Protein AF-A0A941G7Y5-F1 (afdb_monomer_lite)

Radius of gyration: 15.68 Å; chains: 1; bounding box: 37×24×45 Å

Secondary structure (DSSP, 8-state):
-HHHHT-HHHHHHHHHHHHHHHH---HHIIIIIHHHHHHHHHS--S-HHHHHHHTT--TTS-TTHHHHHHHHHHHHHHHHHTT--HHHHHH-

Foldseek 3Di:
DVCQCPPVVNVVVVVVLLVCLVPPFDPCLVQAELVLLLQCLVPPDPCSLVSQVVVVHDPPHDPPDDVVSVVLNVLQNVCVVVVHRSRSSNSD

Sequence (92 aa):
MKTLLVHPLFLIGIAIRLAIVAGAISQPVVDWYAPFLSTSVSQWNMDPWGVWLAHGGSPAAFPYGYVMWLVFLPLTLLGKLVGMAPEHAYAL

Structure (mmCIF, N/CA/C/O backbone):
data_AF-A0A941G7Y5-F1
#
_entry.id   AF-A0A941G7Y5-F1
#
loop_
_atom_site.group_PDB
_atom_site.id
_atom_site.type_symbol
_atom_site.label_atom_id
_atom_site.label_alt_id
_atom_site.label_comp_id
_atom_site.label_asym_id
_atom_site.label_entity_id
_atom_site.label_seq_id
_atom_site.pdbx_PDB_ins_code
_atom_site.Cartn_x
_atom_site.Cartn_y
_atom_site.Cartn_z
_atom_site.occupancy
_atom_site.B_iso_or_equiv
_atom_site.auth_seq_id
_atom_site.auth_comp_id
_atom_site.auth_asym_id
_atom_site.auth_atom_id
_atom_site.pdbx_PDB_model_num
ATOM 1 N N . MET A 1 1 ? -10.145 -3.075 29.615 1.00 61.12 1 M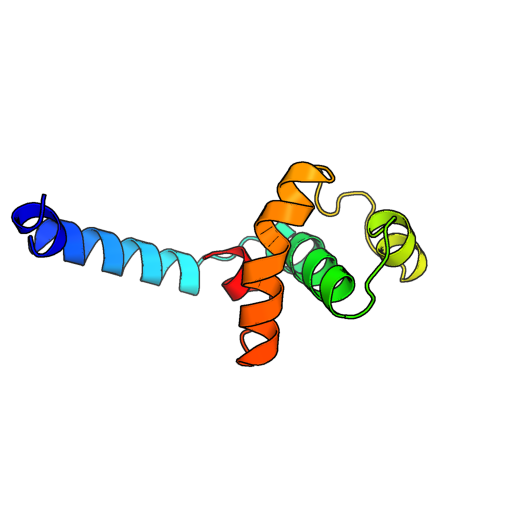ET A N 1
ATOM 2 C CA . MET A 1 1 ? -9.922 -3.109 28.147 1.00 61.12 1 MET A CA 1
ATOM 3 C C . MET A 1 1 ? -11.031 -3.840 27.391 1.00 61.12 1 MET A C 1
ATOM 5 O O . MET A 1 1 ? -11.550 -3.255 26.453 1.00 61.12 1 MET A O 1
ATOM 9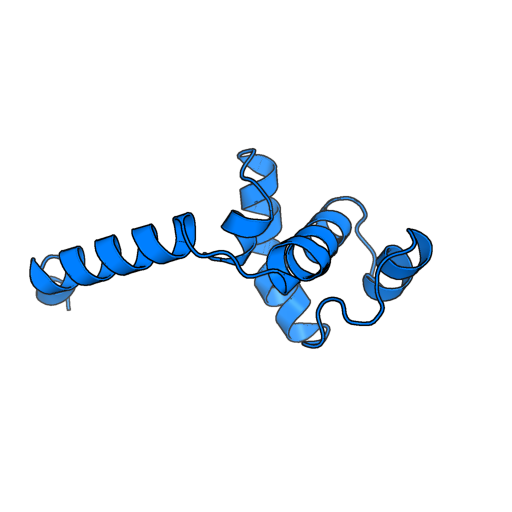 N N . LYS A 1 2 ? -11.464 -5.047 27.805 1.00 64.25 2 LYS A N 1
ATOM 10 C CA . LYS A 1 2 ? -12.571 -5.783 27.147 1.00 64.25 2 LYS A CA 1
ATOM 11 C C . LYS A 1 2 ? -13.853 -4.953 26.976 1.00 64.25 2 LYS A C 1
ATOM 13 O O . LYS A 1 2 ? -14.457 -4.992 25.916 1.00 64.25 2 LYS A O 1
ATOM 18 N N . THR A 1 3 ? -14.201 -4.140 27.975 1.00 80.56 3 THR A N 1
ATOM 19 C CA . THR A 1 3 ? -15.391 -3.272 27.967 1.00 80.56 3 THR A CA 1
ATOM 20 C C . THR A 1 3 ? -15.371 -2.203 26.872 1.00 80.56 3 THR A C 1
ATOM 22 O O . THR A 1 3 ? -16.428 -1.823 26.389 1.00 80.56 3 THR A O 1
ATOM 25 N N . LEU A 1 4 ? -14.187 -1.729 26.459 1.00 85.56 4 LEU A N 1
ATOM 26 C CA . LEU A 1 4 ? -14.060 -0.703 25.419 1.00 85.56 4 LEU A CA 1
ATOM 27 C C . LEU A 1 4 ? -14.258 -1.304 24.021 1.00 85.56 4 LEU A C 1
ATOM 29 O O . LEU A 1 4 ? -14.949 -0.714 23.201 1.00 85.56 4 LEU A O 1
ATOM 33 N N . LEU A 1 5 ? -13.699 -2.495 23.773 1.00 89.56 5 LEU A N 1
ATOM 34 C CA . LEU A 1 5 ? -13.762 -3.167 22.468 1.00 89.56 5 LEU A CA 1
ATOM 35 C C . LEU A 1 5 ? -15.187 -3.556 22.055 1.00 89.56 5 LEU A C 1
ATOM 37 O O . LEU A 1 5 ? -15.468 -3.675 20.870 1.00 89.56 5 LEU A O 1
ATOM 41 N N . VAL A 1 6 ? -16.077 -3.744 23.031 1.00 92.25 6 VAL A N 1
ATOM 42 C CA . VAL A 1 6 ? -17.497 -4.059 22.809 1.00 92.25 6 VAL A CA 1
ATOM 43 C C . VAL A 1 6 ? -18.410 -2.847 23.000 1.00 92.25 6 VAL A C 1
ATOM 45 O O . VAL A 1 6 ? -19.626 -2.968 22.876 1.00 92.25 6 VAL A O 1
ATOM 48 N N . HIS A 1 7 ? -17.853 -1.677 23.328 1.00 96.19 7 HIS A N 1
ATOM 49 C CA . HIS A 1 7 ? -18.651 -0.480 23.551 1.00 96.19 7 HIS A CA 1
ATOM 50 C C . HIS A 1 7 ? -19.287 -0.031 22.224 1.00 96.19 7 HIS A C 1
ATOM 52 O O . HIS A 1 7 ? -18.568 0.100 21.230 1.00 96.19 7 HIS A O 1
ATOM 58 N N . PRO A 1 8 ? -20.598 0.274 22.176 1.00 95.06 8 PRO A N 1
ATOM 59 C CA . PRO A 1 8 ? -21.292 0.571 20.922 1.00 95.06 8 PRO A CA 1
ATOM 60 C C . PRO A 1 8 ? -20.659 1.741 20.163 1.00 95.06 8 PRO A C 1
ATOM 62 O O . PRO A 1 8 ? -20.471 1.648 18.958 1.00 95.06 8 PRO A O 1
ATOM 65 N N . LEU A 1 9 ? -20.231 2.803 20.857 1.00 95.81 9 LEU A N 1
ATOM 66 C CA . LEU A 1 9 ? -19.530 3.926 20.211 1.00 95.81 9 LEU A CA 1
ATOM 67 C C . LEU A 1 9 ? -18.185 3.524 19.587 1.00 95.81 9 LEU A C 1
ATOM 69 O O . LEU A 1 9 ? -17.828 4.038 18.531 1.00 95.81 9 LEU A O 1
ATOM 73 N N . PHE A 1 10 ? -17.445 2.605 20.214 1.00 95.75 10 PHE A N 1
ATOM 74 C CA . PHE A 1 10 ? -16.180 2.117 19.665 1.00 95.75 10 PHE A CA 1
ATOM 75 C C . PHE A 1 10 ? -16.428 1.285 18.402 1.00 95.75 10 PHE A C 1
ATOM 77 O O . PHE A 1 10 ? -15.766 1.494 17.387 1.00 95.75 10 PHE A O 1
ATOM 84 N N . LEU A 1 11 ? -17.438 0.410 18.436 1.00 96.00 11 LEU A N 1
ATOM 85 C CA . LEU A 1 11 ? -17.854 -0.385 17.280 1.00 96.00 11 LEU A CA 1
ATOM 86 C C . LEU A 1 11 ? -18.374 0.489 16.132 1.00 96.00 11 LEU A C 1
ATOM 88 O O . LEU A 1 11 ? -18.002 0.257 14.986 1.00 96.00 11 LEU A O 1
ATOM 92 N N . ILE A 1 12 ? -19.165 1.526 16.429 1.00 97.12 12 ILE A N 1
ATOM 93 C CA . ILE A 1 12 ? -19.605 2.520 15.438 1.00 97.12 12 ILE A CA 1
ATOM 94 C C . ILE A 1 12 ? -18.392 3.226 14.822 1.00 97.12 12 ILE A C 1
ATOM 96 O O . ILE A 1 12 ? -18.322 3.360 13.604 1.00 97.12 12 ILE A O 1
ATOM 100 N N . GLY A 1 13 ? -17.405 3.622 15.631 1.00 96.06 13 GLY A N 1
ATOM 101 C CA . GLY A 1 13 ? -16.165 4.224 15.136 1.00 96.06 13 GLY A CA 1
ATOM 102 C C . GLY A 1 13 ? -15.385 3.300 14.196 1.00 96.06 13 GLY A C 1
ATOM 103 O O . GLY A 1 13 ? -14.941 3.740 13.135 1.00 96.06 13 GLY A O 1
ATOM 104 N N . ILE A 1 14 ? -15.269 2.011 14.538 1.00 95.31 14 ILE A N 1
ATOM 105 C CA . ILE A 1 14 ? -14.673 1.002 13.648 1.00 95.31 14 ILE A CA 1
ATOM 106 C C . ILE A 1 14 ? -15.485 0.871 12.357 1.00 95.31 14 ILE A C 1
ATOM 108 O O . ILE A 1 14 ? -14.897 0.889 11.280 1.00 95.31 14 ILE A O 1
ATOM 112 N N . ALA A 1 15 ? -16.814 0.780 12.441 1.00 95.75 15 ALA A N 1
ATOM 113 C CA . ALA A 1 15 ? -17.675 0.645 11.269 1.00 95.75 15 ALA A CA 1
ATOM 114 C C . ALA A 1 15 ? -17.537 1.843 10.316 1.00 95.75 15 ALA A C 1
ATOM 116 O O . ALA A 1 15 ? -17.370 1.653 9.113 1.00 95.75 15 ALA A O 1
ATOM 117 N N . ILE A 1 16 ? -17.523 3.068 10.853 1.00 95.88 16 ILE A N 1
ATOM 118 C CA . ILE A 1 16 ? -17.295 4.291 10.071 1.00 95.88 16 ILE A CA 1
ATOM 119 C C . ILE A 1 16 ? -15.906 4.261 9.426 1.00 95.88 16 ILE A C 1
ATOM 121 O O . ILE A 1 16 ? -15.787 4.523 8.231 1.00 95.88 16 ILE A O 1
ATOM 125 N N . ARG A 1 17 ? -14.856 3.903 10.179 1.00 93.75 17 ARG A N 1
ATOM 126 C CA . ARG A 1 17 ? -13.494 3.798 9.637 1.00 93.75 17 ARG A CA 1
ATOM 127 C C . ARG A 1 17 ? -13.426 2.799 8.484 1.00 93.75 17 ARG A C 1
ATOM 129 O O . ARG A 1 17 ? -12.864 3.131 7.447 1.00 93.75 17 ARG A O 1
ATOM 136 N N . LEU A 1 18 ? -14.001 1.608 8.649 1.00 92.81 18 LEU A N 1
ATOM 137 C CA . LEU A 1 18 ? -14.012 0.576 7.611 1.00 92.81 18 LEU A CA 1
ATOM 138 C C . LEU A 1 18 ? -14.805 1.019 6.375 1.00 92.81 18 LEU A C 1
ATOM 140 O O . LEU A 1 18 ? -14.352 0.789 5.258 1.00 92.81 18 LEU A O 1
ATOM 144 N N . ALA A 1 19 ? -15.937 1.707 6.558 1.00 93.62 19 ALA A N 1
ATOM 145 C CA . ALA A 1 19 ? -16.710 2.263 5.448 1.00 93.62 19 ALA A CA 1
ATOM 146 C C . ALA A 1 19 ? -15.907 3.305 4.650 1.00 93.62 19 ALA A C 1
ATOM 148 O O . ALA A 1 19 ? -15.935 3.297 3.422 1.00 93.62 19 ALA A O 1
ATOM 149 N N . ILE A 1 20 ? -15.149 4.168 5.336 1.00 92.31 20 ILE A N 1
ATOM 150 C CA . ILE A 1 20 ? -14.273 5.151 4.684 1.00 92.31 20 ILE A CA 1
ATOM 151 C C . ILE A 1 20 ? -13.119 4.450 3.960 1.00 92.31 20 ILE A C 1
ATOM 153 O O . ILE A 1 20 ? -12.867 4.760 2.802 1.00 92.31 20 ILE A O 1
ATOM 157 N N . VAL A 1 21 ? -12.456 3.484 4.600 1.00 90.19 21 VAL A N 1
ATOM 158 C CA . VAL A 1 21 ? -11.367 2.698 3.990 1.00 90.19 21 VAL A CA 1
ATOM 159 C C . VAL A 1 21 ? -11.834 1.989 2.714 1.00 90.19 21 VAL A C 1
ATOM 161 O O . VAL A 1 21 ? -11.104 1.972 1.728 1.00 90.19 21 VAL A O 1
ATOM 164 N N . ALA A 1 22 ? -13.062 1.463 2.703 1.00 87.75 22 ALA A N 1
ATOM 165 C CA . ALA A 1 22 ? -13.637 0.801 1.534 1.00 87.75 22 ALA A CA 1
ATOM 166 C C . ALA A 1 22 ? -14.082 1.771 0.421 1.00 87.75 22 ALA A C 1
ATOM 168 O O . ALA A 1 22 ? -14.120 1.383 -0.742 1.00 87.75 22 ALA A O 1
ATOM 169 N N . GLY A 1 23 ? -14.457 3.011 0.760 1.00 89.44 23 GLY A N 1
ATOM 170 C CA . GLY A 1 23 ? -15.066 3.953 -0.190 1.00 89.44 23 GLY A CA 1
ATOM 171 C C . GLY A 1 23 ? -14.177 5.108 -0.660 1.00 89.44 23 GLY A C 1
ATOM 172 O O . GLY A 1 23 ? -14.460 5.700 -1.698 1.00 89.44 23 GLY A O 1
ATOM 173 N N . ALA A 1 24 ? -13.129 5.462 0.085 1.00 91.56 24 ALA A N 1
ATOM 174 C CA . ALA A 1 24 ? -12.362 6.695 -0.110 1.00 91.56 24 ALA A CA 1
ATOM 175 C C . ALA A 1 24 ? -10.877 6.416 -0.387 1.00 91.56 24 ALA A C 1
ATOM 177 O O . ALA A 1 24 ? -9.992 6.784 0.388 1.00 91.56 24 ALA A O 1
ATOM 178 N N . ILE A 1 25 ? -10.604 5.767 -1.518 1.00 92.69 25 ILE A N 1
ATOM 179 C CA . ILE A 1 25 ? -9.243 5.454 -1.968 1.00 92.69 25 ILE A CA 1
ATOM 180 C C . ILE A 1 25 ? -8.667 6.648 -2.742 1.00 92.69 25 ILE A C 1
ATOM 182 O O . ILE A 1 25 ? -9.325 7.223 -3.609 1.00 92.69 25 ILE A O 1
ATOM 186 N N . SER A 1 26 ? -7.429 7.038 -2.432 1.00 93.06 26 SER A N 1
ATOM 187 C CA . SER A 1 26 ? -6.760 8.165 -3.089 1.00 93.06 26 SER A CA 1
ATOM 188 C C . SER A 1 26 ? -6.052 7.751 -4.383 1.00 93.06 26 SER A C 1
ATOM 190 O O . SER A 1 26 ? -5.588 6.621 -4.521 1.00 93.06 26 SER A O 1
ATOM 192 N N . GLN A 1 27 ? -5.912 8.691 -5.324 1.00 94.94 27 GLN A N 1
ATOM 193 C CA . GLN A 1 27 ? -5.250 8.444 -6.615 1.00 94.94 27 GLN A CA 1
ATOM 194 C C . GLN A 1 27 ? -3.820 7.881 -6.483 1.00 94.94 27 GLN A C 1
ATOM 196 O O . GLN A 1 27 ? -3.541 6.879 -7.129 1.00 94.94 27 GLN A O 1
ATOM 201 N N . PRO A 1 28 ? -2.935 8.378 -5.588 1.00 94.81 28 PRO A N 1
ATOM 202 C CA . PRO A 1 28 ? -1.606 7.780 -5.420 1.00 94.81 28 PRO A CA 1
ATOM 203 C C . PRO A 1 28 ? -1.627 6.307 -4.991 1.00 94.81 28 PRO A C 1
ATOM 205 O O . PRO A 1 28 ? -0.700 5.562 -5.305 1.00 94.81 28 PRO A O 1
ATOM 208 N N . VAL A 1 29 ? -2.667 5.867 -4.272 1.00 95.38 29 VAL A N 1
ATOM 209 C CA . VAL A 1 29 ? -2.819 4.454 -3.899 1.00 95.38 29 VAL A CA 1
ATOM 210 C C . VAL A 1 29 ? -3.139 3.614 -5.127 1.00 95.38 29 VAL A C 1
ATOM 212 O O . VAL A 1 29 ? -2.490 2.590 -5.325 1.00 95.38 29 VAL A O 1
ATOM 215 N N . VAL A 1 30 ? -4.091 4.074 -5.941 1.00 96.00 30 VAL A N 1
ATOM 216 C CA . VAL A 1 30 ? -4.532 3.397 -7.169 1.00 96.00 30 VAL A CA 1
ATOM 217 C C . VAL A 1 30 ? -3.410 3.351 -8.201 1.00 96.00 30 VAL A C 1
ATOM 219 O O . VAL A 1 30 ? -3.123 2.293 -8.749 1.00 96.00 30 VAL A O 1
ATOM 222 N N . ASP A 1 31 ? -2.745 4.480 -8.436 1.00 96.44 31 ASP A N 1
ATOM 223 C CA . ASP A 1 31 ? -1.802 4.611 -9.545 1.00 96.44 31 ASP A CA 1
ATOM 224 C C . ASP A 1 31 ? -0.406 4.098 -9.186 1.00 96.44 31 ASP A C 1
ATOM 226 O O . ASP A 1 31 ? 0.320 3.608 -10.055 1.00 96.44 31 ASP A O 1
ATOM 230 N N . TRP A 1 32 ? 0.006 4.235 -7.918 1.00 97.19 32 TRP A N 1
ATOM 231 C CA . TRP A 1 32 ? 1.397 4.018 -7.520 1.00 97.19 32 TRP A CA 1
ATOM 232 C C . TRP A 1 32 ? 1.562 2.981 -6.412 1.00 97.19 32 TRP A C 1
ATOM 234 O O . TRP A 1 32 ? 2.234 1.975 -6.621 1.00 97.19 32 TRP A O 1
ATOM 244 N N . TYR A 1 33 ? 0.999 3.199 -5.221 1.00 97.25 33 TYR A N 1
ATOM 245 C CA . TYR A 1 33 ? 1.401 2.430 -4.034 1.00 97.25 33 TYR A CA 1
ATOM 246 C C . TYR A 1 33 ? 0.899 0.989 -4.057 1.00 97.25 33 TYR A C 1
ATOM 248 O O . TYR A 1 33 ? 1.675 0.065 -3.805 1.00 97.25 33 TYR A O 1
ATOM 256 N N . ALA A 1 34 ? -0.377 0.783 -4.383 1.00 97.06 34 ALA A N 1
ATOM 257 C CA . ALA A 1 34 ? -0.951 -0.552 -4.408 1.00 97.06 34 ALA A CA 1
ATOM 258 C C . ALA A 1 34 ? -0.400 -1.401 -5.572 1.00 97.06 34 ALA A C 1
ATOM 260 O O . ALA A 1 34 ? 0.007 -2.541 -5.323 1.00 97.06 34 ALA A O 1
ATOM 261 N N . PRO A 1 35 ? -0.261 -0.870 -6.808 1.00 97.50 35 PRO A N 1
ATOM 262 C CA . PRO A 1 35 ? 0.412 -1.588 -7.891 1.00 97.50 35 PRO A CA 1
ATOM 263 C C . PRO A 1 35 ? 1.886 -1.900 -7.601 1.00 97.50 35 PRO A C 1
ATOM 265 O O . PRO A 1 35 ? 2.348 -3.001 -7.913 1.00 97.50 35 PRO A O 1
ATOM 268 N N . PHE A 1 36 ? 2.622 -0.983 -6.960 1.00 98.25 36 PHE A N 1
ATOM 269 C CA . PHE A 1 36 ? 4.016 -1.201 -6.558 1.00 98.25 36 PHE A CA 1
ATOM 270 C C . PHE A 1 36 ? 4.156 -2.379 -5.581 1.00 98.25 36 PHE A C 1
ATOM 272 O O . PHE A 1 36 ? 4.976 -3.282 -5.782 1.00 98.25 36 PHE A O 1
ATOM 279 N N . LEU A 1 37 ? 3.324 -2.414 -4.536 1.00 98.12 37 LEU A N 1
ATOM 280 C CA . LEU A 1 37 ? 3.324 -3.503 -3.557 1.00 98.12 37 LEU A CA 1
ATOM 281 C C . LEU A 1 37 ? 2.840 -4.820 -4.178 1.00 98.12 37 LEU A C 1
ATOM 283 O O . LEU A 1 37 ? 3.441 -5.869 -3.941 1.00 98.12 37 LEU A O 1
ATOM 287 N N . SER A 1 38 ? 1.815 -4.768 -5.032 1.00 97.56 38 SER A N 1
ATOM 288 C CA . SER A 1 38 ? 1.338 -5.928 -5.793 1.00 97.56 38 SER A CA 1
ATOM 289 C C . SER A 1 38 ? 2.441 -6.511 -6.683 1.00 97.56 38 SER A C 1
ATOM 291 O O . SER A 1 38 ? 2.645 -7.728 -6.713 1.00 97.56 38 SER A O 1
ATOM 293 N N . THR A 1 39 ? 3.221 -5.654 -7.347 1.00 97.75 39 THR A N 1
ATOM 294 C CA . THR A 1 39 ? 4.396 -6.062 -8.132 1.00 97.75 39 THR A CA 1
ATOM 295 C C . THR A 1 39 ? 5.446 -6.704 -7.231 1.00 97.75 39 THR A C 1
ATOM 297 O O . THR A 1 39 ? 5.930 -7.786 -7.549 1.00 97.75 39 THR A O 1
ATOM 300 N N . SER A 1 40 ? 5.711 -6.120 -6.059 1.00 97.25 40 SER A N 1
ATOM 301 C CA . SER A 1 40 ? 6.693 -6.635 -5.092 1.00 97.25 40 SER A CA 1
ATOM 302 C C . SER A 1 40 ? 6.394 -8.062 -4.618 1.00 97.25 40 SER A C 1
ATOM 304 O O . SER A 1 40 ? 7.307 -8.877 -4.505 1.00 97.25 40 SER A O 1
ATOM 306 N N . VAL A 1 41 ? 5.122 -8.396 -4.360 1.00 97.19 41 VAL A N 1
ATOM 307 C CA . VAL A 1 41 ? 4.726 -9.765 -3.961 1.00 97.19 41 VAL A CA 1
ATOM 308 C C . VAL A 1 41 ? 4.554 -10.713 -5.152 1.00 97.19 41 VAL A C 1
ATOM 310 O O . VAL A 1 41 ? 4.501 -11.928 -4.976 1.00 97.19 41 VAL A O 1
ATOM 313 N N . SER A 1 42 ? 4.424 -10.183 -6.370 1.00 96.81 42 SER A N 1
ATOM 314 C CA . SER A 1 42 ? 4.302 -10.979 -7.602 1.00 96.81 42 SER A CA 1
ATOM 315 C C . SER A 1 42 ? 5.654 -11.339 -8.204 1.00 96.81 42 SER A C 1
ATOM 317 O O . SER A 1 42 ? 5.802 -12.414 -8.777 1.00 96.81 42 SER A O 1
ATOM 319 N N . GLN A 1 43 ? 6.623 -10.441 -8.068 1.00 9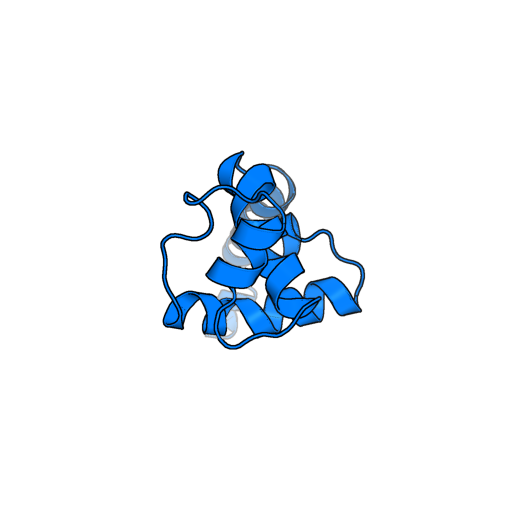6.31 43 GLN A N 1
ATOM 320 C CA . GLN A 1 43 ? 7.968 -10.537 -8.608 1.00 96.31 43 GLN A CA 1
ATOM 321 C C . GLN A 1 43 ? 8.956 -10.157 -7.507 1.00 96.31 43 GLN A C 1
ATOM 323 O O . GLN A 1 43 ? 9.520 -9.063 -7.483 1.00 96.31 43 GLN A O 1
ATOM 328 N N . TRP A 1 44 ? 9.116 -11.070 -6.552 1.00 95.75 44 TRP A N 1
ATOM 329 C CA . TRP A 1 44 ? 9.984 -10.856 -5.404 1.00 95.75 44 TRP A CA 1
ATOM 330 C C . TRP A 1 44 ? 11.421 -10.521 -5.825 1.00 95.75 44 TRP A C 1
ATOM 332 O O . TRP A 1 44 ? 12.043 -11.260 -6.591 1.00 95.75 44 TRP A O 1
ATOM 342 N N . ASN A 1 45 ? 11.959 -9.427 -5.285 1.00 96.88 45 ASN A N 1
ATOM 343 C CA . ASN A 1 45 ? 13.340 -8.999 -5.482 1.00 96.88 45 ASN A CA 1
ATOM 344 C C . ASN A 1 45 ? 13.808 -8.154 -4.283 1.00 96.88 45 ASN A C 1
ATOM 346 O O . ASN A 1 45 ? 12.991 -7.538 -3.601 1.00 96.88 45 ASN A O 1
ATOM 350 N N . MET A 1 46 ? 15.120 -8.110 -4.045 1.00 96.50 46 MET A N 1
ATOM 351 C CA . MET A 1 46 ? 15.730 -7.228 -3.043 1.00 96.50 46 MET A CA 1
ATOM 352 C C . MET A 1 46 ? 15.834 -5.771 -3.514 1.00 96.50 46 MET A C 1
ATOM 354 O O . MET A 1 46 ? 16.104 -4.910 -2.690 1.00 96.50 46 MET A O 1
ATOM 358 N N . ASP A 1 47 ? 15.594 -5.498 -4.801 1.00 97.44 47 ASP A N 1
ATOM 359 C CA . ASP A 1 47 ? 15.409 -4.162 -5.375 1.00 97.44 47 ASP A CA 1
ATOM 360 C C . ASP A 1 47 ? 14.006 -4.026 -6.013 1.00 97.44 47 ASP A C 1
ATOM 362 O O . ASP A 1 47 ? 13.847 -4.140 -7.235 1.00 97.44 47 ASP A O 1
ATOM 366 N N . PRO A 1 48 ? 12.947 -3.819 -5.206 1.00 97.56 48 PRO A N 1
ATOM 367 C CA . PRO A 1 48 ? 11.578 -3.716 -5.712 1.00 97.56 48 PRO A CA 1
ATOM 368 C C . PRO A 1 48 ? 11.347 -2.434 -6.529 1.00 97.56 48 PRO A C 1
ATOM 370 O O . PRO A 1 48 ? 10.501 -2.431 -7.424 1.00 97.56 48 PRO A O 1
ATOM 373 N N . TRP A 1 49 ? 12.112 -1.361 -6.283 1.00 98.12 49 TRP A N 1
ATOM 374 C CA . TRP A 1 49 ? 12.053 -0.136 -7.090 1.00 98.12 49 TRP A CA 1
ATOM 375 C C . TRP A 1 49 ? 12.631 -0.358 -8.482 1.00 98.12 49 TRP A C 1
ATOM 377 O O . TRP A 1 49 ? 12.004 0.052 -9.456 1.00 98.12 49 TRP A O 1
ATOM 387 N N . GLY A 1 50 ? 13.764 -1.055 -8.598 1.00 98.06 50 GLY A N 1
ATOM 388 C CA . GLY A 1 50 ? 14.320 -1.447 -9.891 1.00 98.06 50 GLY A CA 1
ATOM 389 C C . GLY A 1 50 ? 13.340 -2.293 -10.704 1.00 98.06 50 GLY A C 1
ATOM 390 O O . GLY A 1 50 ? 13.095 -1.993 -11.873 1.00 98.06 50 GLY A O 1
ATOM 391 N N . VAL A 1 51 ? 12.704 -3.289 -10.072 1.00 98.19 51 VAL A N 1
ATOM 392 C CA . VAL A 1 51 ? 11.658 -4.102 -10.721 1.00 98.19 51 VAL A CA 1
ATOM 393 C C . VAL A 1 51 ? 10.489 -3.232 -11.181 1.00 98.19 51 VAL A C 1
ATOM 395 O O . VAL A 1 51 ? 10.067 -3.336 -12.330 1.00 98.19 51 VAL A O 1
ATOM 398 N N . TRP A 1 52 ? 9.976 -2.352 -10.324 1.00 98.00 52 TRP A N 1
ATOM 399 C CA . TRP A 1 52 ? 8.864 -1.464 -10.663 1.00 98.00 52 TRP A CA 1
ATOM 400 C C . TRP A 1 52 ? 9.183 -0.527 -11.839 1.00 98.00 52 TRP A C 1
ATOM 402 O O . TRP A 1 52 ? 8.404 -0.428 -12.789 1.00 98.00 52 TRP A O 1
ATOM 412 N N . LEU A 1 53 ? 10.351 0.116 -11.815 1.00 98.12 53 LEU A N 1
ATOM 413 C CA . LEU A 1 53 ? 10.798 1.025 -12.873 1.00 98.12 53 LEU A CA 1
ATOM 414 C C . LEU A 1 53 ? 11.032 0.291 -14.199 1.00 98.12 53 LEU A C 1
ATOM 416 O O . LEU A 1 53 ? 10.686 0.817 -15.256 1.00 98.12 53 LEU A O 1
ATOM 420 N N . ALA A 1 54 ? 11.550 -0.941 -14.161 1.00 97.88 54 ALA A N 1
ATOM 421 C CA . ALA A 1 54 ? 11.738 -1.766 -15.355 1.00 97.88 54 ALA A CA 1
ATOM 422 C C . ALA A 1 54 ? 10.413 -2.118 -16.060 1.00 97.88 54 ALA A C 1
ATOM 424 O O . ALA A 1 54 ? 10.412 -2.363 -17.265 1.00 97.88 54 ALA A O 1
ATOM 425 N N . HIS A 1 55 ? 9.286 -2.088 -15.340 1.00 95.81 55 HIS A N 1
ATOM 426 C CA . HIS A 1 55 ? 7.940 -2.267 -15.897 1.00 95.81 55 HIS A CA 1
ATOM 427 C C . HIS A 1 55 ? 7.269 -0.944 -16.314 1.00 95.81 55 HIS A C 1
ATOM 429 O O . HIS A 1 55 ? 6.072 -0.925 -16.595 1.00 95.81 55 HIS A O 1
ATOM 435 N N . GLY A 1 56 ? 8.015 0.166 -16.367 1.00 96.81 56 GLY A N 1
ATOM 436 C CA . GLY A 1 56 ? 7.491 1.484 -16.745 1.00 96.81 56 GLY A CA 1
ATOM 437 C C . GLY A 1 56 ? 6.755 2.212 -15.617 1.00 96.81 56 GLY A C 1
ATOM 438 O O . GLY A 1 56 ? 6.030 3.172 -15.873 1.00 96.81 56 GLY A O 1
ATOM 439 N N . GLY A 1 57 ? 6.925 1.757 -14.375 1.00 96.75 57 GLY A N 1
ATOM 440 C CA . GLY A 1 57 ? 6.326 2.371 -13.201 1.00 96.75 57 GLY A CA 1
ATOM 441 C C . GLY A 1 57 ? 6.845 3.785 -12.910 1.00 96.75 57 GLY A C 1
ATOM 442 O O . GLY A 1 57 ? 7.958 4.157 -13.276 1.00 96.75 57 GLY A O 1
ATOM 443 N N . SER A 1 58 ? 6.040 4.588 -12.209 1.00 97.25 58 SER A N 1
ATOM 444 C CA . SER A 1 58 ? 6.426 5.949 -11.807 1.00 97.25 58 SER A CA 1
ATOM 445 C C . SER A 1 58 ? 7.487 5.940 -10.693 1.00 97.25 58 SER A C 1
ATOM 447 O O . SER A 1 58 ? 7.308 5.216 -9.710 1.00 97.25 58 SER A O 1
ATOM 449 N N . PRO A 1 59 ? 8.532 6.790 -10.746 1.00 95.44 59 PRO A N 1
ATOM 450 C CA . PRO A 1 59 ? 9.498 6.942 -9.652 1.00 95.44 59 PRO A CA 1
ATOM 451 C C . PRO A 1 59 ? 8.888 7.563 -8.388 1.00 95.44 59 PRO A C 1
ATOM 453 O O . PRO A 1 59 ? 9.482 7.478 -7.318 1.00 95.44 59 PRO A O 1
ATOM 456 N N . ALA A 1 60 ? 7.696 8.161 -8.486 1.00 95.38 60 ALA A N 1
ATOM 457 C CA . ALA A 1 60 ? 6.945 8.634 -7.324 1.00 95.38 60 ALA A CA 1
ATOM 458 C C . ALA A 1 60 ? 6.328 7.484 -6.503 1.00 95.38 60 ALA A C 1
ATOM 460 O O . ALA A 1 60 ? 5.712 7.726 -5.462 1.00 95.38 60 ALA A O 1
ATOM 461 N N . ALA A 1 61 ? 6.461 6.234 -6.961 1.00 93.88 61 ALA A N 1
ATOM 462 C CA . ALA A 1 61 ? 5.896 5.096 -6.267 1.00 93.88 61 ALA A CA 1
ATOM 463 C C . ALA A 1 61 ? 6.604 4.810 -4.943 1.00 93.88 61 ALA A C 1
ATOM 465 O O . ALA A 1 61 ? 7.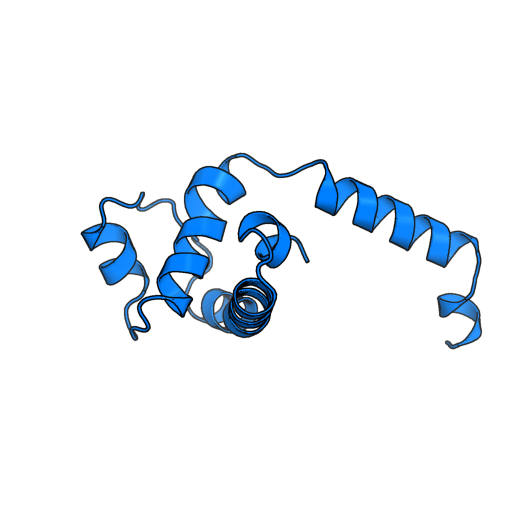812 4.587 -4.873 1.00 93.88 61 ALA A O 1
ATOM 466 N N . PHE A 1 62 ? 5.782 4.774 -3.896 1.00 95.62 62 PHE A N 1
ATOM 467 C CA . PHE A 1 62 ? 6.115 4.293 -2.563 1.00 95.62 62 PHE A CA 1
ATOM 468 C C . PHE A 1 62 ? 7.382 4.952 -1.969 1.00 95.62 62 PHE A C 1
ATOM 470 O O . PHE A 1 62 ? 8.408 4.296 -1.767 1.00 95.62 62 PHE A O 1
ATOM 477 N N . PRO A 1 63 ? 7.321 6.255 -1.629 1.00 95.75 63 PRO A N 1
ATOM 478 C CA . PRO A 1 63 ? 8.471 7.052 -1.181 1.00 95.75 63 PRO A CA 1
ATOM 479 C C . PRO A 1 63 ? 8.920 6.754 0.264 1.00 95.75 63 PRO A C 1
ATOM 481 O O . PRO A 1 63 ? 9.670 7.521 0.862 1.00 95.75 63 PRO A O 1
ATOM 484 N N . TYR A 1 64 ? 8.443 5.655 0.853 1.00 95.12 64 TYR A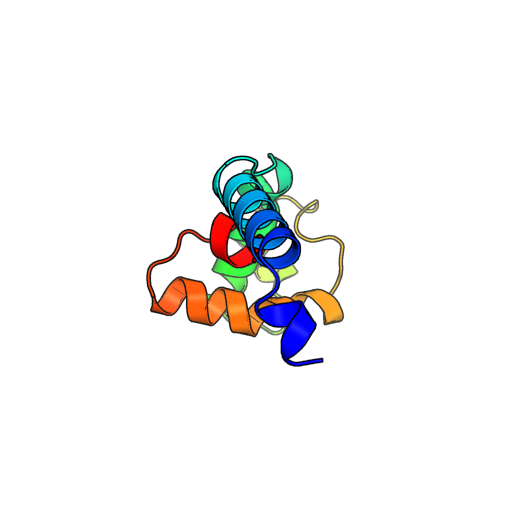 N 1
ATOM 485 C CA . TYR A 1 64 ? 8.615 5.326 2.269 1.00 95.12 64 TYR A CA 1
ATOM 486 C C . TYR A 1 64 ? 9.822 4.411 2.562 1.00 95.12 64 TYR A C 1
ATOM 488 O O . TYR A 1 64 ? 10.159 4.187 3.726 1.00 95.12 64 TYR A O 1
ATOM 496 N N . GLY A 1 65 ? 10.475 3.880 1.523 1.00 95.94 65 GLY A N 1
ATOM 497 C CA . GLY A 1 65 ? 11.679 3.049 1.633 1.00 95.94 65 GLY A CA 1
ATOM 498 C C . GLY A 1 65 ? 11.445 1.613 2.128 1.00 95.94 65 GLY A C 1
ATOM 499 O O . GLY A 1 65 ? 10.316 1.167 2.340 1.00 95.94 65 GLY A O 1
ATOM 500 N N . TYR A 1 66 ? 12.545 0.866 2.291 1.00 97.38 66 TYR A N 1
ATOM 501 C CA . TYR A 1 66 ? 12.533 -0.584 2.551 1.00 97.38 66 TYR A CA 1
ATOM 502 C C . TYR A 1 66 ? 11.826 -0.991 3.847 1.00 97.38 66 TYR A C 1
ATOM 504 O O . TYR A 1 66 ? 11.171 -2.027 3.878 1.00 97.38 66 TYR A O 1
ATOM 512 N N . VAL A 1 67 ? 11.939 -0.196 4.916 1.00 97.81 67 VAL A N 1
ATOM 513 C CA . VAL A 1 67 ? 11.309 -0.534 6.205 1.00 97.81 67 VAL A CA 1
ATOM 514 C C . VAL A 1 67 ? 9.794 -0.588 6.052 1.00 97.81 67 VAL A C 1
ATOM 516 O O . VAL A 1 67 ? 9.172 -1.584 6.410 1.00 97.81 67 VAL A O 1
ATOM 519 N N . MET A 1 68 ? 9.202 0.453 5.465 1.00 97.56 68 MET A N 1
ATOM 520 C CA . MET A 1 68 ? 7.763 0.472 5.229 1.00 97.56 68 MET A CA 1
ATOM 521 C C . MET A 1 68 ? 7.364 -0.565 4.186 1.00 97.56 68 MET A C 1
ATOM 523 O O . MET A 1 68 ? 6.347 -1.223 4.358 1.00 97.56 68 MET A O 1
ATOM 527 N N . TRP A 1 69 ? 8.184 -0.791 3.160 1.00 97.81 69 TRP A N 1
ATOM 528 C CA . TRP A 1 69 ? 7.932 -1.860 2.197 1.00 97.81 69 TRP A CA 1
ATOM 529 C C . TRP A 1 69 ? 7.772 -3.212 2.905 1.00 97.81 69 TRP A C 1
ATOM 531 O O . TRP A 1 69 ? 6.732 -3.849 2.758 1.00 97.81 69 TRP A O 1
ATOM 541 N N . LEU A 1 70 ? 8.713 -3.583 3.781 1.00 97.62 70 LEU A N 1
ATOM 542 C CA . LEU A 1 70 ? 8.642 -4.815 4.574 1.00 97.62 70 LEU A CA 1
ATOM 543 C C . LEU A 1 70 ? 7.409 -4.883 5.483 1.00 97.62 70 LEU A C 1
ATOM 545 O O . LEU A 1 70 ? 6.826 -5.955 5.624 1.00 97.62 70 LEU A O 1
ATOM 549 N N . VAL A 1 71 ? 6.993 -3.761 6.079 1.00 97.50 71 VAL A N 1
ATOM 550 C CA . VAL A 1 71 ? 5.787 -3.695 6.925 1.00 97.50 71 VAL A CA 1
ATOM 551 C C . VAL A 1 71 ? 4.515 -3.991 6.124 1.00 97.50 71 VAL A C 1
ATOM 553 O O . VAL A 1 71 ? 3.621 -4.663 6.634 1.00 97.50 71 VAL A O 1
ATOM 556 N N . PHE A 1 72 ? 4.433 -3.535 4.872 1.00 97.44 72 PHE A N 1
ATOM 557 C CA . PHE A 1 72 ? 3.248 -3.710 4.026 1.00 97.44 72 PHE A CA 1
ATOM 558 C C . PHE A 1 72 ? 3.187 -5.068 3.306 1.00 97.44 72 PHE A C 1
ATOM 560 O O . PHE A 1 72 ? 2.102 -5.502 2.904 1.00 97.44 72 PHE A O 1
ATOM 567 N N . LEU A 1 73 ? 4.313 -5.771 3.145 1.00 97.00 73 LEU A N 1
ATOM 568 C CA . LEU A 1 73 ? 4.359 -7.047 2.420 1.00 97.00 73 LEU A CA 1
ATOM 569 C C . LEU A 1 73 ? 3.432 -8.140 2.981 1.00 97.00 73 LEU A C 1
ATOM 571 O O . LEU A 1 73 ? 2.749 -8.765 2.167 1.00 97.00 73 LEU A O 1
ATOM 575 N N . PRO A 1 74 ? 3.354 -8.404 4.306 1.00 96.81 74 PRO A N 1
ATOM 576 C CA . PRO A 1 74 ? 2.528 -9.492 4.824 1.00 96.81 74 PRO A CA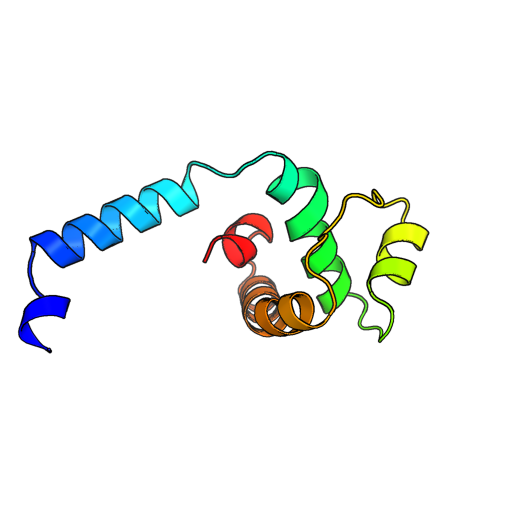 1
ATOM 577 C C . PRO A 1 74 ? 1.054 -9.312 4.467 1.00 96.81 74 PRO A C 1
ATOM 579 O O . PRO A 1 74 ? 0.409 -10.251 4.002 1.00 96.81 74 PRO A O 1
ATOM 582 N N . LEU A 1 75 ? 0.533 -8.094 4.628 1.00 96.00 75 LEU A N 1
ATOM 583 C CA . LEU A 1 75 ? -0.865 -7.801 4.334 1.00 96.00 75 LEU A CA 1
ATOM 584 C C . LEU A 1 75 ? -1.134 -7.763 2.828 1.00 96.00 75 LEU A C 1
ATOM 586 O O . LEU A 1 75 ? -2.149 -8.290 2.383 1.00 96.00 75 LEU A O 1
ATOM 590 N N . THR A 1 76 ? -0.193 -7.243 2.036 1.00 97.06 76 THR A N 1
ATOM 591 C CA . THR A 1 76 ? -0.273 -7.287 0.567 1.00 97.06 76 THR A CA 1
ATOM 592 C C . THR A 1 76 ? -0.330 -8.732 0.062 1.00 97.06 76 THR A C 1
ATOM 594 O O . THR A 1 76 ? -1.154 -9.066 -0.792 1.00 97.06 76 THR A O 1
ATOM 597 N N . LEU A 1 77 ? 0.514 -9.614 0.608 1.00 97.44 77 LEU A N 1
ATOM 598 C CA . LEU A 1 77 ? 0.544 -11.028 0.247 1.00 97.44 77 LEU A CA 1
ATOM 599 C C . LEU A 1 77 ? -0.760 -11.729 0.643 1.00 97.44 77 LEU A C 1
ATOM 601 O O . LEU A 1 77 ? -1.341 -12.429 -0.183 1.00 97.44 77 LEU A O 1
ATOM 605 N N . LEU A 1 78 ? -1.244 -11.516 1.871 1.00 97.25 78 LEU A N 1
ATOM 606 C CA . LEU A 1 78 ? -2.524 -12.066 2.326 1.00 97.25 78 LEU A CA 1
ATOM 607 C C . LEU A 1 78 ? -3.686 -11.577 1.461 1.00 97.25 78 LEU A C 1
ATOM 609 O O . LEU A 1 78 ? -4.493 -12.394 1.025 1.00 97.25 78 LEU A O 1
ATOM 613 N N . GLY A 1 79 ? -3.732 -10.276 1.162 1.00 96.19 79 GLY A N 1
ATOM 614 C CA . GLY A 1 79 ? -4.722 -9.676 0.273 1.00 96.19 79 GLY A CA 1
ATOM 615 C C . GLY A 1 79 ? -4.736 -10.361 -1.091 1.00 96.19 79 GLY A C 1
ATOM 616 O O . GLY A 1 79 ? -5.782 -10.819 -1.543 1.00 96.19 79 GLY A O 1
ATOM 617 N N . LYS A 1 80 ? -3.560 -10.547 -1.698 1.00 95.44 80 LYS A N 1
ATOM 618 C CA . LYS A 1 80 ? -3.433 -11.265 -2.969 1.00 95.44 80 LYS A CA 1
ATOM 619 C C . LYS A 1 80 ? -3.902 -12.722 -2.873 1.00 95.44 80 LYS A C 1
ATOM 621 O O . LYS A 1 80 ? -4.597 -13.189 -3.772 1.00 95.44 80 LYS A O 1
ATOM 626 N N . LEU A 1 81 ? -3.555 -13.437 -1.799 1.00 96.94 81 LEU A N 1
ATOM 627 C CA . LEU A 1 81 ? -3.947 -14.839 -1.593 1.00 96.94 81 LEU A CA 1
ATOM 628 C C . LEU A 1 81 ? -5.464 -15.021 -1.457 1.00 96.94 81 LEU A C 1
ATOM 630 O O . LEU A 1 81 ? -5.990 -16.034 -1.909 1.00 96.94 81 LEU A O 1
ATOM 634 N N . VAL A 1 82 ? -6.168 -14.049 -0.868 1.00 96.56 82 VAL A N 1
ATOM 635 C CA . VAL A 1 82 ? -7.637 -14.082 -0.735 1.00 96.56 82 VAL A CA 1
ATOM 636 C C . VAL A 1 82 ? -8.369 -13.406 -1.902 1.00 96.56 82 VAL A C 1
ATOM 638 O O . VAL A 1 82 ? -9.590 -13.279 -1.860 1.00 96.56 82 VAL A O 1
ATOM 641 N N . GLY A 1 83 ? -7.648 -12.970 -2.943 1.00 95.25 83 GLY A N 1
ATOM 642 C CA . GLY A 1 83 ? -8.228 -12.305 -4.115 1.00 95.25 83 GLY A CA 1
ATOM 643 C C . GLY A 1 83 ? -8.729 -10.880 -3.852 1.00 95.25 83 GLY A C 1
ATOM 644 O O . GLY A 1 83 ? -9.587 -10.387 -4.580 1.00 95.25 83 GLY A O 1
ATOM 645 N N . MET A 1 84 ? -8.222 -10.217 -2.812 1.00 94.06 84 MET A N 1
ATOM 646 C CA . MET A 1 84 ? -8.534 -8.823 -2.505 1.00 94.06 84 MET A CA 1
ATOM 647 C C . MET A 1 84 ? -7.850 -7.883 -3.504 1.00 94.06 84 MET A C 1
ATOM 649 O O . MET A 1 84 ? -6.701 -8.098 -3.895 1.00 94.06 84 MET A O 1
ATOM 653 N N . ALA A 1 85 ? -8.544 -6.809 -3.883 1.00 94.06 85 ALA A N 1
ATOM 654 C CA . ALA A 1 85 ? -7.966 -5.761 -4.713 1.00 94.06 85 ALA A CA 1
ATOM 655 C C . ALA A 1 85 ? -6.795 -5.058 -3.977 1.00 94.06 85 ALA A C 1
ATOM 657 O O . ALA A 1 85 ? -6.922 -4.780 -2.776 1.00 94.06 85 ALA A O 1
ATOM 658 N N . PRO A 1 86 ? -5.660 -4.774 -4.648 1.00 94.31 86 PRO A N 1
ATOM 659 C CA . PRO A 1 86 ? -4.445 -4.270 -3.999 1.00 94.31 86 PRO A CA 1
ATOM 660 C C . PRO A 1 86 ? -4.653 -3.000 -3.169 1.00 94.31 86 PRO A C 1
ATOM 662 O O . PRO A 1 86 ? -4.030 -2.829 -2.123 1.00 94.31 86 PRO A O 1
ATOM 665 N N . GLU A 1 87 ? -5.536 -2.112 -3.616 1.00 95.25 87 GLU A N 1
ATOM 666 C CA . GLU A 1 87 ? -5.808 -0.824 -2.981 1.00 95.25 87 GLU A CA 1
ATOM 667 C C . GLU A 1 87 ? -6.457 -1.008 -1.607 1.00 95.25 87 GLU A C 1
ATOM 669 O O . GLU A 1 87 ? -6.164 -0.266 -0.672 1.00 95.25 87 GLU A O 1
ATOM 674 N N . HIS A 1 88 ? -7.289 -2.041 -1.466 1.00 93.31 88 HIS A N 1
ATOM 675 C CA . HIS A 1 88 ? -7.933 -2.389 -0.203 1.00 93.31 88 HIS A CA 1
ATOM 676 C C . HIS A 1 88 ? -6.951 -3.078 0.745 1.00 93.31 88 HIS A C 1
ATOM 678 O O . HIS A 1 88 ? -6.971 -2.808 1.942 1.00 93.31 88 HIS A O 1
ATOM 684 N N . ALA A 1 89 ? -6.054 -3.914 0.213 1.00 93.75 89 ALA A N 1
ATOM 685 C CA . ALA A 1 89 ? -4.984 -4.518 1.004 1.00 93.75 89 ALA A CA 1
ATOM 686 C C . ALA A 1 89 ? -3.992 -3.464 1.530 1.00 93.75 89 ALA A C 1
ATOM 688 O O . ALA A 1 89 ? -3.471 -3.618 2.628 1.00 93.75 89 ALA A O 1
ATOM 689 N N . TYR A 1 90 ? -3.756 -2.386 0.773 1.00 94.12 90 TYR A N 1
ATOM 690 C CA . TYR A 1 90 ? -2.956 -1.241 1.216 1.00 94.12 90 TYR A CA 1
ATOM 691 C C . TYR A 1 90 ? -3.661 -0.387 2.283 1.00 94.12 90 TYR A C 1
ATOM 693 O O . TYR A 1 90 ? -3.003 0.205 3.133 1.00 94.12 90 TYR A O 1
ATOM 701 N N . ALA A 1 91 ? -4.988 -0.269 2.216 1.00 90.88 91 ALA A N 1
ATOM 702 C CA . ALA A 1 91 ? -5.747 0.642 3.071 1.00 90.88 91 ALA A CA 1
ATOM 703 C C . ALA A 1 91 ? -6.103 0.070 4.463 1.00 90.88 91 ALA A C 1
ATOM 705 O O . ALA A 1 91 ? -6.574 0.822 5.324 1.00 90.88 91 ALA A O 1
ATOM 706 N N . LEU A 1 92 ? -5.898 -1.235 4.674 1.00 84.38 92 LEU A N 1
ATOM 707 C CA . LEU A 1 92 ? -6.119 -1.957 5.936 1.00 84.38 92 LEU A CA 1
ATOM 708 C C . LEU A 1 92 ? -4.905 -1.869 6.874 1.00 84.38 92 LEU A C 1
ATOM 710 O O . LEU A 1 92 ? -5.145 -1.679 8.092 1.00 84.38 92 LEU A O 1
#

pLDDT: mean 94.57, std 5.66, range [61.12, 98.25]